Protein AF-A0AB37VRX9-F1 (afdb_monomer_lite)

Radius of gyration: 18.9 Å; chains: 1; bounding box: 45×28×50 Å

Foldseek 3Di:
DCDDVPAQDDPDDDPPPPDGDDDDDPVVVDDDDDADDDDPVQWDQDAAWDQDPVQCDPVRDGDDRTTHHHDDPPCVRHDAPPPRRDDDDDPDPPDPD

Structure (mmCIF, N/CA/C/O backbone):
data_AF-A0AB37VRX9-F1
#
_entry.id   AF-A0AB37VRX9-F1
#
loop_
_atom_site.group_PDB
_atom_site.id
_atom_site.type_symbol
_atom_site.label_atom_id
_atom_site.label_alt_id
_atom_site.label_comp_id
_atom_site.label_asym_id
_atom_site.label_entity_id
_atom_site.label_seq_id
_atom_site.pdbx_PDB_ins_code
_atom_site.Cartn_x
_atom_site.Cartn_y
_atom_site.Cartn_z
_atom_site.occupancy
_atom_site.B_iso_or_equiv
_atom_site.auth_seq_id
_atom_site.auth_comp_id
_atom_site.auth_asym_id
_atom_site.auth_atom_id
_atom_site.pdbx_PDB_model_num
ATOM 1 N N . MET A 1 1 ? -11.875 9.346 18.184 1.00 75.06 1 MET A N 1
ATOM 2 C CA . MET A 1 1 ? -12.275 8.111 17.475 1.00 75.06 1 MET A CA 1
ATOM 3 C C . MET A 1 1 ? -11.824 6.833 18.174 1.00 75.06 1 MET A C 1
ATOM 5 O O . MET A 1 1 ? -12.506 5.835 18.002 1.00 75.06 1 MET A O 1
ATOM 9 N N . PHE A 1 2 ? -10.753 6.836 18.978 1.00 85.94 2 PHE A N 1
ATOM 10 C CA . PHE A 1 2 ? -10.315 5.644 19.721 1.00 85.94 2 PHE A CA 1
ATOM 11 C C . PHE A 1 2 ? -1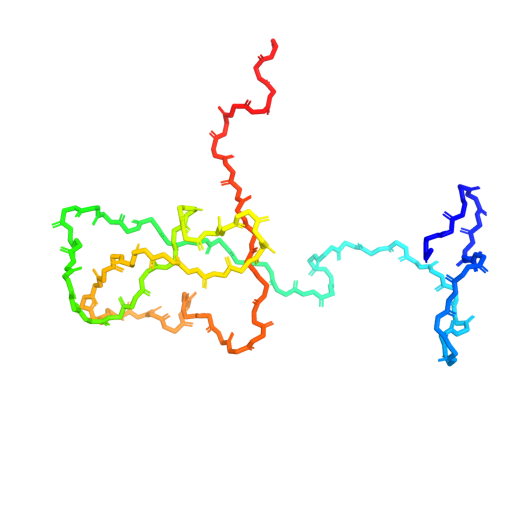0.748 5.687 21.199 1.00 85.94 2 PHE A C 1
ATOM 13 O O . PHE A 1 2 ? -10.914 6.791 21.731 1.00 85.94 2 PHE A O 1
ATOM 20 N N . PRO A 1 3 ? -10.968 4.530 21.853 1.00 87.94 3 PRO A N 1
ATOM 21 C CA . PRO A 1 3 ? -11.301 4.479 23.274 1.00 87.94 3 PRO A CA 1
ATOM 22 C C . PRO A 1 3 ? -10.151 4.980 24.158 1.00 87.94 3 PRO A C 1
ATOM 24 O O . PRO A 1 3 ? -8.978 4.861 23.803 1.00 87.94 3 PRO A O 1
ATOM 27 N N . LYS A 1 4 ? -10.485 5.494 25.347 1.00 87.75 4 LYS A N 1
ATOM 28 C CA . LYS A 1 4 ? -9.505 5.703 26.424 1.00 87.75 4 LYS A CA 1
ATOM 29 C C . LYS A 1 4 ? -9.013 4.354 26.953 1.00 87.75 4 LYS A C 1
ATOM 31 O O . LYS A 1 4 ? -9.712 3.351 26.838 1.00 87.75 4 LYS A O 1
ATOM 36 N N . ASN A 1 5 ? -7.830 4.338 27.567 1.00 84.50 5 ASN A N 1
ATOM 37 C CA . ASN A 1 5 ? -7.279 3.115 28.149 1.00 84.50 5 ASN A CA 1
ATOM 38 C C . ASN A 1 5 ? -8.268 2.503 29.165 1.00 84.50 5 ASN A C 1
ATOM 40 O O . ASN A 1 5 ? -8.769 3.211 30.039 1.00 84.50 5 ASN A O 1
ATOM 44 N N . GLY A 1 6 ? -8.580 1.214 29.015 1.00 85.56 6 GLY A N 1
ATOM 45 C CA . GLY A 1 6 ? -9.584 0.501 29.818 1.00 85.56 6 GLY A CA 1
ATOM 46 C C . GLY A 1 6 ? -11.046 0.655 29.365 1.00 85.56 6 GLY A C 1
ATOM 47 O O . GLY A 1 6 ? -11.910 -0.030 29.907 1.00 85.56 6 GLY A O 1
ATOM 48 N N . ALA A 1 7 ? -11.344 1.495 28.368 1.00 89.69 7 ALA A N 1
ATOM 49 C CA . ALA A 1 7 ? -12.672 1.611 27.767 1.00 89.69 7 ALA A CA 1
ATOM 50 C C . ALA A 1 7 ? -12.740 0.867 26.425 1.00 89.69 7 ALA A C 1
ATOM 52 O O . ALA A 1 7 ? -11.757 0.784 25.695 1.00 89.69 7 ALA A O 1
ATOM 53 N N . LYS A 1 8 ? -13.928 0.371 26.066 1.00 89.81 8 LYS A N 1
ATOM 54 C CA . LYS A 1 8 ? -14.199 -0.231 24.746 1.00 89.81 8 LYS A CA 1
ATOM 55 C C . LYS A 1 8 ? -15.024 0.672 23.829 1.00 89.81 8 LYS A C 1
ATOM 57 O O . LYS A 1 8 ? -15.129 0.428 22.631 1.00 89.81 8 LYS A O 1
ATOM 62 N N . VAL A 1 9 ? -15.573 1.757 24.372 1.00 90.56 9 VAL A N 1
ATOM 63 C CA . VAL A 1 9 ? -16.404 2.713 23.638 1.00 90.56 9 VAL A CA 1
ATOM 64 C C . VAL A 1 9 ? -15.701 4.087 23.600 1.00 90.56 9 VAL A C 1
ATOM 66 O O . VAL A 1 9 ? -15.527 4.712 24.642 1.00 90.56 9 VAL A O 1
ATOM 69 N N . PRO A 1 10 ? -15.243 4.558 22.425 1.00 90.50 10 PRO A N 1
ATOM 70 C CA . PRO A 1 10 ? -14.784 5.910 22.155 1.00 90.50 10 PRO A CA 1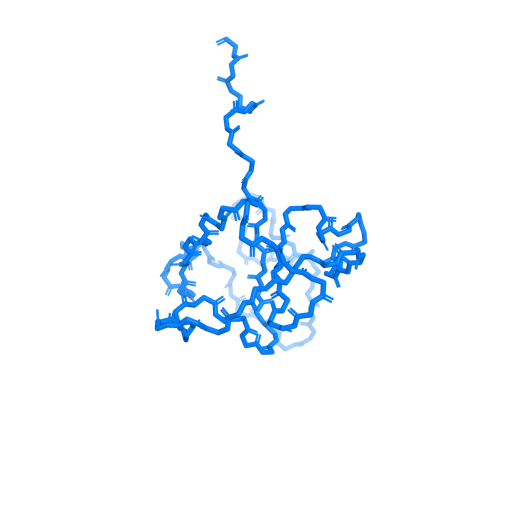
ATOM 71 C C . PRO A 1 10 ? -15.854 6.966 22.395 1.00 90.50 10 PRO A C 1
ATOM 73 O O . PRO A 1 10 ? -17.024 6.773 22.079 1.00 90.50 10 PRO A O 1
ATOM 76 N N . GLU A 1 11 ? -15.390 8.140 22.813 1.00 89.12 11 GLU A N 1
ATOM 77 C CA . GLU A 1 11 ? -16.216 9.331 23.049 1.00 89.12 11 GLU A CA 1
ATOM 78 C C . GLU A 1 11 ? -16.755 9.959 21.753 1.00 89.12 11 GLU A C 1
ATOM 80 O O . GLU A 1 11 ? -17.770 10.645 21.769 1.00 89.12 11 GLU A O 1
ATOM 85 N N . ILE A 1 12 ? -16.082 9.721 20.620 1.00 89.50 12 ILE A N 1
ATOM 86 C CA . ILE A 1 12 ? -16.478 10.217 19.295 1.00 89.50 12 ILE A CA 1
ATOM 87 C C . ILE A 1 12 ? -16.537 9.038 18.329 1.00 89.50 12 ILE A C 1
ATOM 89 O O . ILE A 1 12 ? -15.518 8.363 18.128 1.00 89.50 12 ILE A O 1
ATOM 93 N N . ARG A 1 13 ? -17.705 8.837 17.709 1.00 87.94 13 ARG A N 1
ATOM 94 C CA . ARG A 1 13 ? -17.994 7.769 16.743 1.00 87.94 13 ARG A CA 1
ATOM 95 C C . ARG A 1 13 ? -18.940 8.247 15.648 1.00 87.94 13 ARG A C 1
ATOM 97 O O . ARG A 1 13 ? -19.747 9.146 15.869 1.00 87.94 13 ARG A O 1
ATOM 104 N N . PHE A 1 14 ? -18.858 7.610 14.484 1.00 89.69 14 PHE A N 1
ATOM 105 C CA . PHE A 1 14 ? -19.855 7.793 13.436 1.00 89.69 14 PHE A CA 1
ATOM 106 C C . PHE A 1 14 ? -21.186 7.135 13.842 1.00 89.69 14 PHE A C 1
ATOM 108 O O . PHE A 1 14 ? -21.165 6.069 14.470 1.00 89.69 14 PHE A O 1
ATOM 115 N N . PRO A 1 15 ? -22.340 7.730 13.489 1.00 90.31 15 PRO A N 1
ATOM 116 C CA . PRO A 1 15 ? -23.640 7.100 13.701 1.00 90.31 15 PRO A CA 1
ATOM 117 C C . PRO A 1 15 ? -23.687 5.688 13.098 1.00 90.31 15 PRO A C 1
ATOM 119 O O . PRO A 1 15 ? -23.184 5.466 12.000 1.00 90.31 15 PRO A O 1
ATOM 122 N N . GLY A 1 16 ? -24.280 4.738 13.825 1.00 88.81 16 GLY A N 1
ATOM 123 C CA . GLY A 1 16 ? -24.397 3.335 13.401 1.00 88.81 16 GLY A CA 1
ATOM 124 C C . GLY A 1 16 ? -23.272 2.403 13.869 1.00 88.81 16 GLY A C 1
ATOM 125 O O . GLY A 1 16 ? -23.447 1.193 13.810 1.00 88.81 16 GLY A O 1
ATOM 126 N N . PHE A 1 17 ? -22.163 2.923 14.407 1.00 88.44 17 PHE A N 1
ATOM 127 C CA . PHE A 1 17 ? -21.064 2.110 14.952 1.00 88.44 17 PHE A CA 1
ATOM 128 C C . PHE A 1 17 ? -21.141 2.031 16.486 1.00 88.44 17 PHE A C 1
ATOM 130 O O . PHE A 1 17 ? -20.420 2.726 17.208 1.00 88.44 17 PHE A O 1
ATOM 137 N N . THR A 1 18 ? -22.058 1.212 17.006 1.00 89.12 18 THR A N 1
ATOM 138 C CA . THR A 1 18 ? -22.360 1.118 18.450 1.00 89.12 18 THR A CA 1
ATOM 139 C C . THR A 1 18 ? -21.613 0.000 19.177 1.00 89.12 18 THR A C 1
ATOM 141 O O . THR A 1 18 ? -21.495 0.064 20.395 1.00 89.12 18 THR A O 1
ATOM 144 N N . GLU A 1 19 ? -21.044 -0.966 18.457 1.00 89.75 19 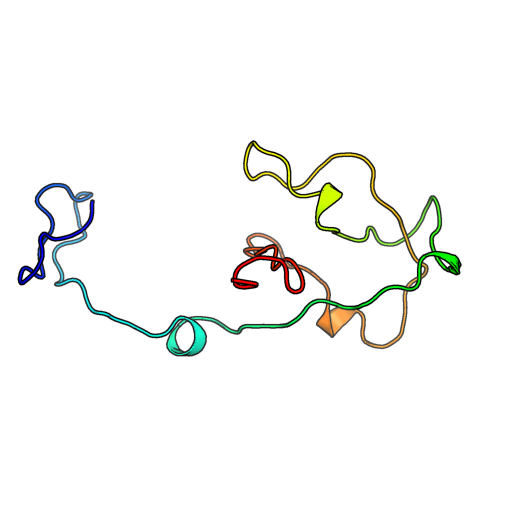GLU A N 1
ATOM 145 C CA . GLU A 1 19 ? -20.349 -2.121 19.043 1.00 89.75 19 GLU A CA 1
ATOM 146 C C . GLU A 1 19 ? -19.032 -1.747 19.739 1.00 89.75 19 GLU A C 1
ATOM 148 O O . GLU A 1 19 ? -18.410 -0.726 19.431 1.00 89.75 19 GLU A O 1
ATOM 153 N N . ASP A 1 20 ? -18.606 -2.561 20.702 1.00 92.25 20 ASP A N 1
ATOM 154 C CA . ASP A 1 20 ? -17.346 -2.391 21.429 1.00 92.25 20 ASP A CA 1
ATOM 155 C C . ASP A 1 20 ? -16.130 -2.478 20.492 1.00 92.25 20 ASP A C 1
ATOM 157 O O . ASP A 1 20 ? -16.099 -3.285 19.567 1.00 92.25 20 ASP A O 1
ATOM 161 N N . TRP A 1 21 ? -15.094 -1.671 20.748 1.00 90.38 21 TRP A N 1
ATOM 162 C CA . TRP A 1 21 ? -13.788 -1.904 20.131 1.00 90.38 21 TRP A CA 1
ATOM 163 C C . TRP A 1 21 ? -13.159 -3.164 20.695 1.00 90.38 21 TRP A C 1
ATOM 165 O O . TRP A 1 21 ? -13.186 -3.428 21.901 1.00 90.38 21 TRP A O 1
ATOM 175 N N . GLU A 1 22 ? -12.499 -3.877 19.801 1.00 89.50 22 GLU A N 1
ATOM 176 C CA . GLU A 1 22 ? -11.740 -5.063 20.115 1.00 89.50 22 GLU A CA 1
ATOM 177 C C . GLU A 1 22 ? -10.354 -4.987 19.492 1.00 89.50 22 GLU A C 1
ATOM 179 O O . GLU A 1 22 ? -10.165 -4.503 18.376 1.00 89.50 22 GLU A O 1
ATOM 184 N N . GLU A 1 23 ? -9.368 -5.473 20.235 1.00 88.56 23 GLU A N 1
ATOM 185 C CA . GLU A 1 23 ? -8.030 -5.648 19.699 1.00 88.56 23 GLU A CA 1
ATOM 186 C C . GLU A 1 23 ? -8.013 -6.891 18.804 1.00 88.56 23 GLU A C 1
ATOM 188 O O . GLU A 1 23 ? -8.527 -7.960 19.162 1.00 88.56 23 GLU A O 1
ATOM 193 N N . ARG A 1 24 ? -7.440 -6.737 17.610 1.00 92.38 24 ARG A N 1
ATOM 194 C CA . ARG A 1 24 ? -7.269 -7.800 16.620 1.00 92.38 24 ARG A CA 1
ATOM 195 C C . ARG A 1 24 ? -5.889 -7.692 16.004 1.00 92.38 24 ARG A C 1
ATOM 197 O O . ARG A 1 24 ? -5.388 -6.589 15.778 1.00 92.38 24 ARG A O 1
ATOM 204 N N . LYS A 1 25 ? -5.276 -8.835 15.697 1.00 93.00 25 LYS A N 1
ATOM 205 C CA . LYS A 1 25 ? -4.042 -8.835 14.913 1.00 93.00 25 LYS A CA 1
ATOM 206 C C . LYS A 1 25 ? -4.405 -8.541 13.464 1.00 93.00 25 LYS A C 1
ATOM 208 O O . LYS A 1 25 ? -5.367 -9.094 12.941 1.00 93.00 25 LYS A O 1
ATOM 213 N N . LEU A 1 26 ? -3.599 -7.721 12.790 1.00 91.75 26 LEU A N 1
ATOM 214 C CA . LEU A 1 26 ? -3.842 -7.367 11.387 1.00 91.75 26 LEU A CA 1
ATOM 215 C C . LEU A 1 26 ? -3.917 -8.608 10.479 1.00 91.75 26 LEU A C 1
ATOM 217 O O . LEU A 1 26 ? -4.741 -8.655 9.575 1.00 91.75 26 LEU A O 1
ATOM 221 N N . GLY A 1 27 ? -3.111 -9.635 10.770 1.00 92.50 27 GLY A N 1
ATOM 222 C CA . GLY A 1 27 ? -3.122 -10.906 10.038 1.00 92.50 27 GLY A CA 1
ATOM 223 C C . GLY A 1 27 ? -4.388 -11.747 10.212 1.00 92.50 27 GLY A C 1
ATOM 224 O O . GLY A 1 27 ? -4.625 -12.624 9.388 1.00 92.50 27 GLY A O 1
ATOM 225 N N . ASP A 1 28 ? -5.206 -11.472 11.231 1.00 94.75 28 ASP A N 1
ATOM 226 C CA . ASP A 1 28 ? -6.482 -12.168 11.441 1.00 94.75 28 ASP A CA 1
ATOM 227 C C . ASP A 1 28 ? -7.612 -11.538 10.606 1.00 94.75 28 ASP A C 1
ATOM 229 O O . ASP A 1 28 ? -8.629 -12.182 10.356 1.00 94.75 28 ASP A O 1
ATOM 233 N N . ILE A 1 29 ? -7.446 -10.280 10.176 1.00 93.56 29 ILE A N 1
ATOM 234 C CA . ILE A 1 29 ? -8.485 -9.496 9.483 1.00 93.56 29 ILE A CA 1
ATOM 235 C C . ILE A 1 29 ? -8.144 -9.186 8.022 1.00 93.56 29 ILE A C 1
ATOM 237 O O . ILE A 1 29 ? -9.029 -8.812 7.254 1.00 93.56 29 ILE A O 1
ATOM 241 N N . ALA A 1 30 ? -6.876 -9.317 7.626 1.00 91.06 30 ALA A N 1
ATOM 242 C CA . ALA A 1 30 ? -6.425 -9.041 6.270 1.00 91.06 30 ALA A CA 1
ATOM 243 C C . ALA A 1 30 ? -5.206 -9.900 5.892 1.00 91.06 30 ALA A C 1
ATOM 245 O O . ALA A 1 30 ? -4.363 -10.189 6.743 1.00 91.06 30 ALA A O 1
ATOM 246 N N . PRO A 1 31 ? -5.053 -10.277 4.609 1.00 88.25 31 PRO A N 1
ATOM 247 C CA . PRO A 1 31 ? -3.837 -10.923 4.139 1.00 88.25 31 PRO A CA 1
ATOM 248 C C . PRO A 1 31 ? -2.671 -9.926 4.141 1.00 88.25 31 PRO A C 1
ATOM 250 O O . PRO A 1 31 ? -2.757 -8.851 3.547 1.00 88.25 31 PRO A O 1
ATOM 253 N N . LEU A 1 32 ? -1.549 -10.303 4.759 1.00 88.38 32 LEU A N 1
ATOM 254 C CA . LEU A 1 32 ? -0.292 -9.564 4.641 1.00 88.38 32 LEU A CA 1
ATOM 255 C C . LEU A 1 32 ? 0.626 -10.248 3.638 1.00 88.38 32 LEU A C 1
ATOM 257 O O . LEU A 1 32 ? 0.838 -11.461 3.680 1.00 88.38 32 LEU A O 1
ATOM 261 N N . ARG A 1 33 ? 1.223 -9.444 2.761 1.00 88.75 33 ARG A N 1
ATOM 262 C CA . ARG A 1 33 ? 2.146 -9.918 1.736 1.00 88.75 33 ARG A CA 1
ATOM 263 C C . ARG A 1 33 ? 3.349 -8.991 1.648 1.00 88.75 33 ARG A C 1
ATOM 265 O O . ARG A 1 33 ? 3.194 -7.778 1.555 1.00 88.75 33 ARG A O 1
ATOM 272 N N . GLY A 1 34 ? 4.546 -9.574 1.646 1.00 88.94 34 GLY A N 1
ATOM 273 C CA . GLY A 1 34 ? 5.772 -8.839 1.349 1.00 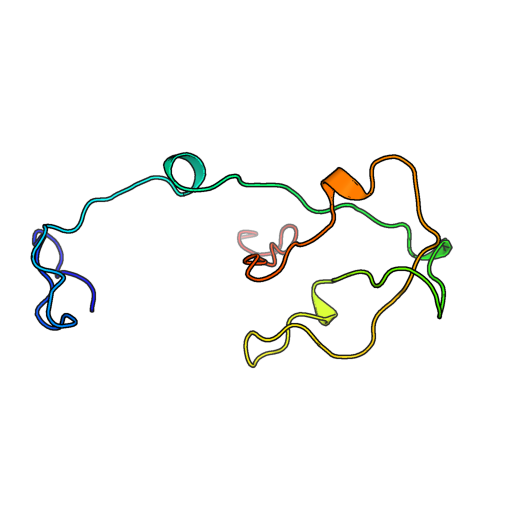88.94 34 GLY A CA 1
ATOM 274 C C . GLY A 1 34 ? 5.823 -8.381 -0.111 1.00 88.94 34 GLY A C 1
ATOM 275 O O . GLY A 1 34 ? 5.236 -9.006 -0.995 1.00 88.94 34 GLY A O 1
ATOM 276 N N . GLY A 1 35 ? 6.545 -7.291 -0.365 1.00 89.44 35 GLY A N 1
ATOM 277 C CA . GLY A 1 35 ? 6.833 -6.841 -1.725 1.00 89.44 35 GLY A CA 1
ATOM 278 C C . GLY A 1 35 ? 7.795 -7.775 -2.468 1.00 89.44 35 GLY A C 1
ATOM 279 O O . GLY A 1 35 ? 8.295 -8.761 -1.924 1.00 89.44 35 GLY A O 1
ATOM 280 N N . PHE A 1 36 ? 8.087 -7.427 -3.719 1.00 89.50 36 PHE A N 1
ATOM 281 C CA . PHE A 1 36 ? 9.092 -8.106 -4.532 1.00 89.50 36 PHE A CA 1
ATOM 282 C C . PHE A 1 36 ? 10.336 -7.227 -4.701 1.00 89.50 36 PHE A C 1
ATOM 284 O O . PHE A 1 36 ? 10.242 -6.028 -4.966 1.00 89.50 36 PHE A O 1
ATOM 291 N N . ALA A 1 37 ? 11.519 -7.823 -4.550 1.00 88.75 37 ALA A N 1
ATOM 292 C CA . ALA A 1 37 ? 12.793 -7.125 -4.690 1.00 88.75 37 ALA A CA 1
ATOM 293 C C . ALA A 1 37 ? 13.215 -7.055 -6.169 1.00 88.75 37 ALA A C 1
ATOM 295 O O . ALA A 1 37 ? 14.049 -7.835 -6.638 1.00 88.75 37 ALA A O 1
ATOM 296 N N . PHE A 1 38 ? 12.628 -6.120 -6.919 1.00 89.88 38 PHE A N 1
ATOM 297 C CA . PHE A 1 38 ? 12.990 -5.896 -8.319 1.00 89.88 38 PHE A CA 1
ATOM 298 C C . PHE A 1 38 ? 14.442 -5.409 -8.447 1.00 89.88 38 PHE A C 1
ATOM 300 O O . PHE A 1 38 ? 14.860 -4.454 -7.791 1.00 89.88 38 PHE A O 1
ATOM 307 N N . LYS A 1 39 ? 15.222 -6.048 -9.326 1.00 90.69 39 LYS A N 1
ATOM 308 C CA . LYS A 1 39 ? 16.597 -5.623 -9.626 1.00 90.69 39 LYS A CA 1
ATOM 309 C C . LYS A 1 39 ? 16.567 -4.350 -10.469 1.00 90.69 39 LYS A C 1
ATOM 311 O O . LYS A 1 39 ? 16.007 -4.364 -11.560 1.00 90.69 39 LYS A O 1
ATOM 316 N N . SER A 1 40 ? 17.234 -3.293 -10.010 1.00 91.62 40 SER A N 1
ATOM 317 C CA . SER A 1 40 ?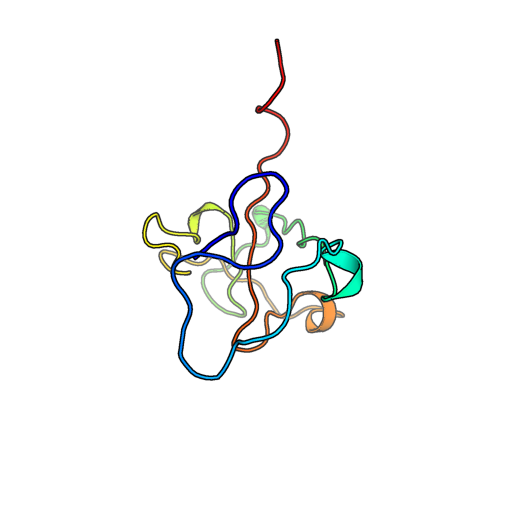 17.287 -2.006 -10.719 1.00 91.62 40 SER A CA 1
ATOM 318 C 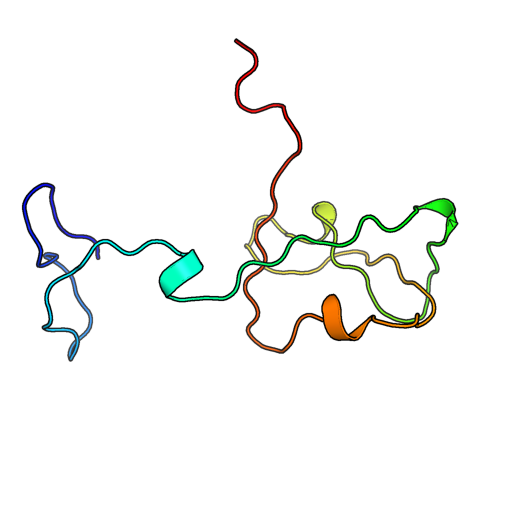C . SER A 1 40 ? 17.866 -2.105 -12.131 1.00 91.62 40 SER A C 1
ATOM 320 O O . SER A 1 40 ? 17.431 -1.382 -13.020 1.00 91.62 40 SER A O 1
ATOM 322 N N . SER A 1 41 ? 18.779 -3.051 -12.377 1.00 94.44 41 SER A N 1
ATOM 323 C CA . SER A 1 41 ? 19.326 -3.329 -13.713 1.00 94.44 41 SER A CA 1
ATOM 324 C C . SER A 1 41 ? 18.289 -3.817 -14.731 1.00 94.44 41 SER A C 1
ATOM 326 O O . SER A 1 41 ? 18.585 -3.856 -15.922 1.00 94.44 41 SER A O 1
ATOM 328 N N . LYS A 1 42 ? 17.090 -4.201 -14.278 1.00 92.81 42 LYS A N 1
ATOM 329 C CA . LYS A 1 42 ? 15.968 -4.610 -15.128 1.00 92.81 42 LYS A CA 1
ATOM 330 C C . LYS A 1 42 ? 14.913 -3.515 -15.308 1.00 92.81 42 LYS A C 1
ATOM 332 O O . LYS A 1 42 ? 13.903 -3.774 -15.953 1.00 92.81 42 LYS A O 1
ATOM 337 N N . PHE A 1 43 ? 15.105 -2.329 -14.731 1.00 94.81 43 PHE A N 1
ATOM 338 C CA . PHE A 1 43 ? 14.128 -1.255 -14.864 1.00 94.81 43 PHE A CA 1
ATOM 339 C C . PHE A 1 43 ? 14.031 -0.762 -16.307 1.00 94.81 43 PHE A C 1
ATOM 341 O O . PHE A 1 43 ? 15.023 -0.655 -17.031 1.00 94.81 43 PHE A O 1
ATOM 348 N N . ARG A 1 44 ? 12.800 -0.453 -16.698 1.00 95.19 44 ARG A N 1
ATOM 349 C CA . ARG A 1 44 ? 12.406 0.098 -17.989 1.00 95.19 44 ARG A CA 1
ATOM 350 C C . ARG A 1 44 ? 11.675 1.421 -17.784 1.00 95.19 44 ARG A C 1
ATOM 352 O O . ARG A 1 44 ? 11.269 1.754 -16.671 1.00 95.19 44 ARG A O 1
ATOM 359 N N . ASN A 1 45 ? 11.466 2.127 -18.892 1.00 93.81 45 ASN A N 1
ATOM 360 C CA . ASN A 1 45 ? 10.656 3.348 -18.948 1.00 93.81 45 ASN A CA 1
ATOM 361 C C . ASN A 1 45 ? 9.203 3.073 -19.389 1.00 93.81 45 ASN A C 1
ATOM 363 O O . ASN A 1 45 ? 8.405 3.999 -19.466 1.00 93.81 45 ASN A O 1
ATOM 367 N N . THR A 1 46 ? 8.872 1.819 -19.711 1.00 95.00 46 THR A N 1
ATOM 368 C CA . THR A 1 46 ? 7.558 1.361 -20.186 1.00 95.00 46 THR A CA 1
ATOM 369 C C . THR A 1 46 ? 7.276 -0.043 -19.656 1.00 95.00 46 THR A C 1
ATOM 371 O O . THR A 1 46 ? 8.222 -0.774 -19.361 1.00 95.00 46 THR A O 1
ATOM 374 N N . GLY A 1 47 ? 6.002 -0.437 -19.591 1.00 94.38 47 GLY A N 1
ATOM 375 C CA . GLY A 1 47 ? 5.570 -1.760 -19.128 1.00 94.38 47 GLY A CA 1
ATOM 376 C C . GLY A 1 47 ? 4.686 -1.659 -17.890 1.00 94.38 47 GLY A C 1
ATOM 377 O O . GLY A 1 47 ? 3.927 -0.698 -17.745 1.00 94.38 47 GLY A O 1
ATOM 378 N N . VAL A 1 48 ? 4.804 -2.628 -16.985 1.00 93.69 48 VAL A N 1
ATOM 379 C CA . VAL A 1 48 ? 4.054 -2.641 -15.724 1.00 93.69 48 VAL A CA 1
ATOM 380 C C . VAL A 1 48 ? 4.765 -1.751 -14.695 1.00 93.69 48 VAL A C 1
ATOM 382 O O . VAL A 1 48 ? 5.971 -1.914 -14.486 1.00 93.69 48 VAL A O 1
ATOM 385 N N . PRO A 1 49 ? 4.073 -0.794 -14.050 1.00 95.56 49 PRO A N 1
ATOM 386 C CA . PRO A 1 49 ? 4.692 0.109 -13.085 1.00 95.56 49 PRO A CA 1
ATOM 387 C C . PRO A 1 49 ? 5.022 -0.600 -11.766 1.00 95.56 49 PRO A C 1
ATOM 389 O O . PRO A 1 49 ? 4.243 -1.400 -11.247 1.00 95.56 49 PRO A O 1
ATOM 392 N N . ILE A 1 50 ? 6.168 -0.253 -11.184 1.00 95.00 50 ILE A N 1
ATOM 393 C CA . ILE A 1 50 ? 6.622 -0.751 -9.884 1.00 95.00 50 ILE A CA 1
ATOM 394 C C . ILE A 1 50 ? 6.386 0.325 -8.826 1.00 95.00 50 ILE A C 1
ATOM 396 O O . ILE A 1 50 ? 6.967 1.409 -8.895 1.00 95.00 50 ILE A O 1
ATOM 400 N N . VAL A 1 51 ? 5.612 -0.006 -7.792 1.00 94.62 51 VAL A N 1
ATOM 401 C CA . VAL A 1 51 ? 5.480 0.832 -6.593 1.00 94.62 51 VAL A CA 1
ATOM 402 C C . VAL A 1 51 ? 6.690 0.608 -5.683 1.00 94.62 51 VAL A C 1
ATOM 404 O O . VAL A 1 51 ? 6.896 -0.487 -5.156 1.00 94.62 51 VAL A O 1
ATOM 407 N N . ARG A 1 52 ? 7.503 1.650 -5.491 1.00 93.00 52 ARG A N 1
ATOM 408 C CA . ARG A 1 52 ? 8.654 1.672 -4.571 1.00 93.00 52 ARG A CA 1
ATOM 409 C C . ARG A 1 52 ? 8.368 2.597 -3.390 1.00 93.00 52 ARG A C 1
ATOM 411 O O . ARG A 1 52 ? 7.420 3.372 -3.420 1.00 93.00 52 ARG A O 1
ATOM 418 N N . ILE A 1 53 ? 9.232 2.583 -2.372 1.00 91.06 53 ILE A N 1
ATOM 419 C CA . ILE A 1 53 ? 9.103 3.498 -1.223 1.00 91.06 53 ILE A CA 1
ATOM 420 C C . ILE A 1 53 ? 9.094 4.975 -1.647 1.00 91.06 53 ILE A C 1
ATOM 422 O O . ILE A 1 53 ? 8.348 5.763 -1.087 1.00 91.06 53 ILE A O 1
ATOM 426 N N . SER A 1 54 ? 9.849 5.331 -2.692 1.00 91.69 54 SER A N 1
ATOM 427 C CA . SER A 1 54 ? 9.865 6.683 -3.265 1.00 91.69 54 SER A CA 1
ATOM 428 C C . SER A 1 54 ? 8.547 7.090 -3.925 1.00 91.69 54 SER A C 1
ATOM 430 O O . SER A 1 54 ? 8.353 8.268 -4.195 1.00 91.69 54 SER A O 1
ATOM 432 N N . ASN A 1 55 ? 7.672 6.127 -4.231 1.00 94.94 55 ASN A N 1
ATOM 433 C CA . ASN A 1 55 ? 6.361 6.388 -4.815 1.00 94.94 55 ASN A CA 1
ATOM 434 C C . ASN A 1 55 ? 5.289 6.630 -3.750 1.00 94.94 55 ASN A C 1
ATOM 436 O O . ASN A 1 55 ? 4.186 7.018 -4.109 1.00 94.94 55 ASN A O 1
ATOM 440 N N . ILE A 1 56 ? 5.588 6.416 -2.465 1.00 93.69 56 ILE A N 1
ATOM 441 C CA . ILE A 1 56 ? 4.683 6.764 -1.367 1.00 93.69 56 ILE A CA 1
ATOM 442 C C . ILE A 1 56 ? 4.974 8.208 -0.977 1.00 93.69 56 ILE A C 1
ATOM 444 O O . ILE A 1 56 ? 6.000 8.511 -0.365 1.00 93.69 56 ILE A O 1
ATOM 448 N N . LEU A 1 57 ? 4.085 9.107 -1.386 1.00 93.69 57 LEU A N 1
ATOM 449 C CA . LEU A 1 57 ? 4.238 10.537 -1.161 1.00 93.69 57 LEU A CA 1
ATOM 450 C C . LEU A 1 57 ? 3.919 10.892 0.295 1.00 93.69 57 LEU A C 1
ATOM 452 O O . LEU A 1 57 ? 3.231 10.157 1.003 1.00 93.69 57 LEU A O 1
ATOM 456 N N . SER A 1 58 ? 4.368 12.065 0.743 1.00 90.81 58 SER A N 1
ATOM 457 C CA . SER A 1 58 ? 4.039 12.578 2.080 1.00 90.81 58 SER A CA 1
ATOM 458 C C . SER A 1 58 ? 2.538 12.816 2.287 1.00 90.81 58 SER A C 1
ATOM 460 O O . SER A 1 58 ? 2.090 12.853 3.430 1.00 90.81 58 SER A O 1
ATOM 462 N N . SER A 1 59 ? 1.758 12.935 1.204 1.00 93.94 59 SER A N 1
ATOM 463 C CA . SER A 1 59 ? 0.290 12.968 1.241 1.00 93.94 59 SER A CA 1
ATOM 464 C C . SER A 1 59 ? -0.342 11.620 1.611 1.00 93.94 59 SER A C 1
ATOM 466 O O . SER A 1 59 ? -1.525 11.575 1.934 1.00 93.94 59 SER A O 1
ATOM 468 N N . GLY A 1 60 ? 0.424 10.525 1.570 1.00 90.44 60 GLY A N 1
ATOM 469 C CA . GLY A 1 60 ? -0.080 9.156 1.703 1.00 90.44 60 GLY A CA 1
ATOM 470 C C . GLY A 1 60 ? -0.569 8.547 0.386 1.00 90.44 60 GLY A C 1
ATOM 471 O O . GLY A 1 60 ? -0.993 7.394 0.367 1.00 90.44 60 GLY A O 1
ATOM 472 N N . GLU A 1 61 ? -0.496 9.290 -0.717 1.00 92.56 61 GLU A N 1
ATOM 473 C CA . GLU A 1 61 ? -0.865 8.810 -2.048 1.00 92.56 61 GLU A CA 1
ATOM 474 C C . GLU A 1 61 ? 0.304 8.090 -2.729 1.00 92.56 61 GLU A C 1
ATOM 476 O O . GLU A 1 61 ? 1.478 8.340 -2.439 1.00 92.56 61 GLU A O 1
ATOM 481 N N . VAL A 1 62 ? -0.023 7.209 -3.677 1.00 93.56 62 VAL A N 1
ATOM 482 C CA . VAL A 1 62 ? 0.966 6.564 -4.544 1.00 93.56 62 VAL A CA 1
ATOM 483 C C . VAL A 1 62 ? 1.121 7.383 -5.825 1.00 93.56 62 VAL A C 1
ATOM 485 O O . VAL A 1 62 ? 0.154 7.566 -6.560 1.00 93.56 62 VAL A O 1
ATOM 488 N N . GLY A 1 63 ? 2.334 7.858 -6.113 1.00 94.12 63 GLY A N 1
ATOM 489 C CA . GLY A 1 63 ? 2.604 8.706 -7.275 1.00 94.12 63 GLY A CA 1
ATOM 490 C C . GLY A 1 63 ? 4.091 8.914 -7.582 1.00 94.12 63 GLY A C 1
ATOM 491 O O . GLY A 1 63 ? 4.944 8.100 -7.221 1.00 94.12 63 GLY A O 1
ATOM 492 N N . GLY A 1 64 ? 4.398 10.019 -8.268 1.00 94.50 64 GLY A N 1
ATOM 493 C CA . GLY A 1 64 ? 5.753 10.363 -8.715 1.00 94.50 64 GLY A CA 1
ATOM 494 C C . GLY A 1 64 ? 6.242 9.520 -9.898 1.00 94.50 64 GLY A C 1
ATOM 495 O O . GLY A 1 64 ? 5.446 8.934 -10.630 1.00 94.50 64 GLY A O 1
ATOM 496 N N . ASP A 1 65 ? 7.564 9.455 -10.077 1.00 95.56 65 ASP A N 1
ATOM 497 C CA . ASP A 1 65 ? 8.173 8.726 -11.191 1.00 95.56 65 ASP A CA 1
ATOM 498 C C . ASP A 1 65 ? 8.232 7.217 -10.923 1.00 95.56 65 ASP A C 1
ATOM 500 O O . ASP A 1 65 ? 8.883 6.718 -9.987 1.00 95.56 65 ASP A O 1
ATOM 504 N N . PHE A 1 66 ? 7.564 6.464 -11.790 1.00 96.56 66 PHE A N 1
ATOM 505 C CA . PHE A 1 66 ? 7.570 5.009 -11.753 1.00 96.56 66 PHE A CA 1
ATOM 506 C C . PHE A 1 66 ? 8.759 4.448 -12.529 1.00 96.56 66 PHE A C 1
ATOM 508 O O . PHE A 1 66 ? 9.124 4.931 -13.599 1.00 96.56 66 PHE A O 1
ATOM 515 N N . ALA A 1 67 ? 9.351 3.392 -11.974 1.00 96.25 67 ALA A N 1
ATOM 516 C CA . ALA A 1 67 ? 10.151 2.462 -12.757 1.00 96.25 67 ALA A CA 1
ATOM 517 C C . ALA A 1 67 ? 9.220 1.363 -13.269 1.00 96.25 67 ALA A C 1
ATOM 519 O O . ALA A 1 67 ? 8.259 1.008 -12.585 1.00 96.25 67 ALA A O 1
ATOM 520 N N . TYR A 1 68 ? 9.523 0.809 -14.434 1.00 96.38 68 TYR A N 1
ATOM 521 C CA . TYR A 1 68 ? 8.691 -0.212 -15.058 1.00 96.38 68 TYR A CA 1
ATOM 522 C C . TYR A 1 68 ? 9.466 -1.514 -15.244 1.00 96.38 68 TYR A C 1
ATOM 524 O O . TYR A 1 68 ? 10.700 -1.529 -15.182 1.00 96.38 68 TYR A O 1
ATOM 532 N N . TYR A 1 69 ? 8.747 -2.603 -15.484 1.00 94.44 69 TYR A N 1
ATOM 533 C CA . TYR A 1 69 ? 9.315 -3.880 -15.903 1.00 94.44 69 TYR A CA 1
ATOM 534 C C . TYR A 1 69 ? 8.440 -4.551 -16.966 1.00 94.44 69 TYR A C 1
ATOM 536 O O . TYR A 1 69 ? 7.272 -4.200 -17.145 1.00 94.44 69 TYR A O 1
ATOM 544 N N . ASP A 1 70 ? 9.044 -5.499 -17.676 1.00 92.62 70 ASP A N 1
ATOM 545 C CA . ASP A 1 70 ? 8.354 -6.398 -18.602 1.00 92.62 70 ASP A CA 1
ATOM 546 C C . ASP A 1 70 ? 7.560 -7.433 -17.791 1.00 92.62 70 ASP A C 1
ATOM 548 O O . ASP A 1 70 ? 8.104 -7.937 -16.812 1.00 92.62 70 ASP A O 1
ATOM 552 N N . GLU A 1 71 ? 6.327 -7.770 -18.180 1.00 90.12 71 GLU A N 1
ATOM 553 C CA . GLU A 1 71 ? 5.514 -8.787 -17.486 1.00 90.12 71 GLU A CA 1
ATOM 554 C C . GLU A 1 71 ? 6.295 -10.094 -17.249 1.00 90.12 71 GLU A C 1
ATOM 556 O O . GLU A 1 71 ? 7.061 -10.558 -18.101 1.00 90.12 71 GLU A O 1
ATOM 561 N N . GLN A 1 72 ? 6.117 -10.685 -16.069 1.00 85.75 72 GLN A N 1
ATOM 562 C CA . GLN A 1 72 ? 6.790 -11.902 -15.629 1.00 85.75 72 GLN A CA 1
ATOM 563 C C . GLN A 1 72 ? 5.788 -12.951 -15.139 1.00 85.75 72 GLN A C 1
ATOM 565 O O . GLN A 1 72 ? 4.704 -12.665 -14.627 1.00 85.75 72 GLN A O 1
ATOM 570 N N . ASP A 1 73 ? 6.214 -14.212 -15.200 1.00 80.06 73 ASP A N 1
ATOM 571 C CA . ASP A 1 73 ? 5.485 -15.296 -14.559 1.00 80.06 73 ASP A CA 1
ATOM 572 C C . ASP A 1 73 ? 5.337 -15.020 -13.053 1.00 80.06 73 ASP A C 1
ATOM 574 O O . ASP A 1 73 ? 6.332 -14.864 -12.336 1.00 80.06 73 ASP A O 1
ATOM 578 N N . LYS A 1 74 ? 4.090 -15.086 -12.562 1.00 83.00 74 LYS A N 1
ATOM 579 C CA . LYS A 1 74 ? 3.664 -14.871 -11.160 1.00 83.00 74 LYS A CA 1
ATOM 580 C C . LYS A 1 74 ? 3.456 -13.413 -10.741 1.00 83.00 74 LYS A C 1
ATOM 582 O O . LYS A 1 74 ? 3.323 -13.175 -9.537 1.00 83.00 74 LYS A O 1
ATOM 587 N N . ASP A 1 75 ? 3.348 -12.472 -11.673 1.00 85.19 75 ASP A N 1
ATOM 588 C CA . ASP A 1 75 ? 2.990 -11.083 -11.351 1.00 85.19 75 ASP A CA 1
ATOM 589 C C . ASP A 1 75 ? 1.661 -10.963 -10.591 1.00 85.19 75 ASP A C 1
ATOM 591 O O . ASP A 1 75 ? 1.545 -10.116 -9.706 1.00 85.19 75 ASP A O 1
ATOM 595 N N . ASP A 1 76 ? 0.715 -11.886 -10.797 1.00 87.06 76 ASP A N 1
ATOM 596 C CA . ASP A 1 76 ? -0.532 -11.998 -10.018 1.00 87.06 76 ASP A CA 1
ATOM 597 C C . ASP A 1 76 ? -0.297 -12.014 -8.498 1.00 87.06 76 ASP A C 1
ATOM 599 O O . ASP A 1 76 ? -1.130 -11.567 -7.705 1.00 87.06 76 ASP A O 1
ATOM 603 N N . LYS A 1 77 ? 0.871 -12.501 -8.060 1.00 86.94 77 LYS A N 1
ATOM 604 C CA . LYS A 1 77 ? 1.265 -12.520 -6.649 1.00 86.94 77 LYS A CA 1
ATOM 605 C C . LYS A 1 77 ? 1.768 -11.185 -6.134 1.00 86.94 77 LYS A C 1
ATOM 607 O O . LYS A 1 77 ? 2.020 -11.118 -4.939 1.00 86.94 77 LYS A O 1
ATOM 612 N N . TYR A 1 78 ? 1.951 -10.168 -6.963 1.00 89.81 78 TYR A N 1
ATOM 613 C CA . TYR A 1 78 ? 2.506 -8.868 -6.573 1.00 89.81 78 TYR A CA 1
ATOM 614 C C . TYR A 1 78 ? 1.713 -7.678 -7.110 1.00 89.81 78 TYR A C 1
ATOM 616 O O . TYR A 1 78 ? 1.888 -6.572 -6.597 1.00 89.81 78 TYR A O 1
ATOM 624 N N . ILE A 1 79 ? 0.785 -7.911 -8.042 1.00 90.94 79 ILE A N 1
ATOM 625 C CA . ILE A 1 79 ? -0.223 -6.934 -8.451 1.00 90.94 79 ILE A CA 1
ATOM 626 C C . ILE A 1 79 ? -0.959 -6.411 -7.213 1.00 90.94 79 ILE A C 1
ATOM 628 O O . ILE A 1 79 ? -1.219 -7.145 -6.248 1.00 90.94 79 ILE A O 1
ATOM 632 N N . LEU A 1 80 ? -1.231 -5.109 -7.240 1.00 91.69 80 LEU A N 1
ATOM 633 C CA . LEU A 1 80 ? -2.012 -4.380 -6.252 1.00 91.69 80 LEU A CA 1
ATOM 634 C C . LEU A 1 80 ? -3.395 -4.118 -6.861 1.00 91.69 80 LEU A C 1
ATOM 636 O O . LEU A 1 80 ? -3.516 -3.231 -7.705 1.00 91.69 80 LEU A O 1
ATOM 640 N N . PRO A 1 81 ? -4.430 -4.891 -6.484 1.00 89.19 81 PRO A N 1
ATOM 641 C CA . PRO A 1 81 ? -5.802 -4.584 -6.866 1.00 89.19 81 PRO A CA 1
ATOM 642 C C . PRO A 1 81 ? -6.230 -3.197 -6.379 1.00 89.19 81 PRO A C 1
ATOM 644 O O . PRO A 1 81 ? -5.660 -2.663 -5.420 1.00 89.19 81 PRO A O 1
ATOM 647 N N . ASP A 1 82 ? -7.280 -2.649 -6.992 1.00 88.56 82 ASP A N 1
ATOM 648 C CA . ASP A 1 82 ? -7.902 -1.413 -6.514 1.00 88.56 82 ASP A CA 1
ATOM 649 C C . ASP A 1 82 ? -8.230 -1.505 -5.010 1.00 88.56 82 ASP A C 1
ATOM 651 O O . ASP A 1 82 ? -8.645 -2.556 -4.514 1.00 88.56 82 ASP A O 1
ATOM 655 N N . LYS A 1 83 ? -8.015 -0.398 -4.287 1.00 87.75 83 LYS A N 1
ATOM 656 C CA . LYS A 1 83 ? -8.186 -0.272 -2.822 1.00 87.75 83 LYS A CA 1
ATOM 657 C C . LYS A 1 83 ? -7.238 -1.120 -1.962 1.00 87.75 83 LYS A C 1
ATOM 659 O O . LYS A 1 83 ? -7.491 -1.306 -0.771 1.00 87.75 83 LYS A O 1
ATOM 664 N N . SER A 1 84 ? -6.125 -1.596 -2.519 1.00 91.19 84 SER A N 1
ATOM 665 C CA . SER A 1 84 ? -5.047 -2.188 -1.717 1.00 91.19 84 SER A CA 1
ATOM 666 C C . SER A 1 84 ? -4.392 -1.144 -0.811 1.00 91.19 84 SER A C 1
ATOM 668 O O . SER A 1 84 ? -4.048 -0.051 -1.258 1.00 91.19 84 SER A O 1
ATOM 670 N N . ALA A 1 85 ? -4.146 -1.502 0.449 1.00 91.88 85 ALA A N 1
ATOM 671 C CA . ALA A 1 85 ? -3.315 -0.704 1.345 1.00 91.88 85 ALA A CA 1
ATOM 672 C C . ALA A 1 85 ? -1.837 -1.095 1.185 1.00 91.88 85 ALA A C 1
ATOM 674 O O . ALA A 1 85 ? -1.493 -2.277 1.240 1.00 91.88 85 ALA A O 1
ATOM 675 N N . VAL A 1 86 ? -0.956 -0.106 1.009 1.00 92.38 86 VAL A N 1
ATOM 676 C CA . VAL A 1 86 ? 0.497 -0.308 0.903 1.00 92.38 86 VAL A CA 1
ATOM 677 C C . VAL A 1 86 ? 1.174 0.253 2.147 1.00 92.38 86 VAL A C 1
ATOM 679 O O . VAL A 1 86 ? 0.955 1.401 2.520 1.00 92.38 86 VAL A O 1
ATOM 682 N N . LEU A 1 87 ? 2.020 -0.557 2.779 1.00 90.50 87 LEU A N 1
ATOM 683 C CA . LEU A 1 87 ? 2.808 -0.173 3.947 1.00 90.50 87 LEU A CA 1
ATOM 684 C C . LEU A 1 87 ? 4.289 -0.173 3.563 1.00 90.50 87 LEU A C 1
ATOM 686 O O . LEU A 1 87 ? 4.848 -1.222 3.236 1.00 90.50 87 LEU A O 1
ATOM 690 N N . ALA A 1 88 ? 4.938 0.992 3.610 1.00 88.12 88 ALA A N 1
ATOM 691 C CA . ALA A 1 88 ? 6.391 1.055 3.499 1.00 88.12 88 ALA A CA 1
ATOM 692 C C . ALA A 1 88 ? 7.033 0.578 4.801 1.00 88.12 88 ALA A C 1
ATOM 694 O O . ALA A 1 88 ? 6.861 1.180 5.856 1.00 88.12 88 ALA A O 1
ATOM 695 N N . MET A 1 89 ? 7.824 -0.485 4.696 1.00 84.69 89 MET A N 1
ATOM 696 C CA . MET A 1 89 ? 8.682 -0.967 5.770 1.00 84.69 89 MET A CA 1
ATOM 697 C C . MET A 1 89 ? 10.126 -0.649 5.380 1.00 84.69 89 MET A C 1
ATOM 699 O O . MET A 1 89 ? 10.631 -1.184 4.391 1.00 84.69 89 MET A O 1
ATOM 703 N N . SER A 1 90 ? 10.786 0.256 6.105 1.00 74.56 90 SER A N 1
ATOM 704 C CA . SER A 1 90 ? 12.211 0.520 5.897 1.00 74.56 90 SER A CA 1
ATOM 705 C C . SER A 1 90 ? 13.042 -0.618 6.498 1.00 74.56 90 SER A C 1
ATOM 707 O O . SER A 1 90 ? 12.776 -1.109 7.595 1.00 74.56 90 SER A O 1
ATOM 709 N N . GLY A 1 91 ? 14.060 -1.070 5.766 1.00 59.78 91 GLY A N 1
ATOM 710 C CA . GLY A 1 91 ? 15.030 -2.024 6.293 1.00 59.78 91 GLY A CA 1
ATOM 711 C C . GLY A 1 91 ? 15.940 -1.353 7.325 1.00 59.78 91 GLY A C 1
ATOM 712 O O . GLY A 1 91 ? 16.733 -0.495 6.961 1.00 59.78 91 GLY A O 1
ATOM 713 N N . ALA A 1 92 ? 15.827 -1.763 8.591 1.00 52.06 92 ALA A N 1
ATOM 714 C CA . ALA A 1 92 ? 16.824 -1.627 9.660 1.00 52.06 92 ALA A CA 1
ATOM 715 C C . ALA A 1 92 ? 17.584 -0.282 9.776 1.00 52.06 92 ALA A C 1
ATOM 717 O O . ALA A 1 92 ? 18.810 -0.248 9.693 1.00 52.06 92 ALA A O 1
ATOM 718 N N . THR A 1 93 ? 16.877 0.803 10.097 1.00 48.53 93 THR A N 1
ATOM 719 C CA . THR A 1 93 ? 17.445 1.963 10.830 1.00 48.53 93 THR A CA 1
ATOM 720 C C . THR A 1 93 ? 16.492 2.516 11.893 1.00 48.53 93 THR A C 1
ATOM 722 O O . THR A 1 93 ? 16.623 3.653 12.334 1.00 48.53 93 THR A O 1
ATOM 725 N N . THR A 1 94 ? 15.550 1.704 12.369 1.00 47.84 94 THR A N 1
ATOM 726 C CA . THR A 1 94 ? 14.767 2.003 13.574 1.00 47.84 94 THR A CA 1
ATOM 727 C C . THR A 1 94 ? 15.129 0.932 14.599 1.00 47.84 94 THR A C 1
ATOM 729 O O . THR A 1 94 ? 14.677 -0.202 14.479 1.00 47.84 94 THR A O 1
ATOM 732 N N . GLY A 1 95 ? 16.040 1.257 15.525 1.00 39.97 95 GLY A N 1
ATOM 733 C CA . GLY A 1 95 ? 16.484 0.341 16.589 1.00 39.97 95 GLY A CA 1
ATOM 734 C C . GLY A 1 95 ? 17.965 -0.062 16.598 1.00 39.97 95 GLY A C 1
ATOM 735 O O . GLY A 1 95 ? 18.288 -1.096 17.169 1.00 39.97 95 GLY A O 1
ATOM 736 N N . LYS A 1 96 ? 18.873 0.714 15.987 1.00 35.84 96 LYS A N 1
ATOM 737 C CA . LYS A 1 96 ? 20.281 0.703 16.421 1.00 35.84 96 LYS A CA 1
ATOM 738 C C . LYS A 1 96 ? 20.457 1.795 17.472 1.00 35.84 96 LYS A C 1
ATOM 740 O O . LYS A 1 96 ? 20.794 2.922 17.119 1.00 35.84 96 LYS A O 1
ATOM 745 N N . GLU A 1 97 ? 20.164 1.446 18.716 1.00 42.72 97 GLU A N 1
ATOM 746 C CA . GLU A 1 97 ? 20.887 1.994 19.867 1.00 42.72 97 GLU A CA 1
ATOM 747 C C . GLU A 1 97 ? 21.916 0.956 20.319 1.00 42.72 97 GLU A C 1
ATOM 749 O O . GLU A 1 97 ? 21.599 -0.255 20.218 1.00 42.72 97 GLU A O 1
#

Sequence (97 aa):
MFPKNGAKVPEIRFPGFTEDWEERKLGDIAPLRGGFAFKSSKFRNTGVPIVRISNILSSGEVGGDFAYYDEQDKDDKYILPDKSAVLAMSGATTGKE

Secondary structure (DSSP, 8-state):
-PPPTT-SS-SS--TT--SPP----HHHHS---------GGG-BSSSEEE--GGGB-TTS-B-SPPEEE---TTGGGT---TT-------SS-S---

InterPro domains:
  IPR000055 Type I restriction modification DNA specificity domain [PF01420] (19-96)
  IPR044946 Type I restriction modification DNA specificity domain superfamily [G3DSA:3.90.220.20] (5-97)

pLDDT: mean 87.31, std 12.12, range [35.84, 96.56]

Organism: Enterococcus faecium (NCBI:txid1352)